Protein AF-A0A960SHA7-F1 (afdb_monomer)

pLDDT: mean 77.07, std 14.22, range [41.09, 97.5]

Mean predicted aligned error: 15.64 Å

Solvent-accessible surface area (backbone atoms only — not comparable to full-atom values): 8008 Å² total; per-residue (Å²): 139,84,83,79,79,79,78,81,78,72,84,49,75,66,57,55,52,49,50,51,53,52,50,52,53,51,53,52,50,50,51,53,49,52,52,53,50,47,51,53,58,64,71,70,50,67,64,62,56,53,54,50,48,53,49,51,53,50,50,49,51,54,53,50,64,73,51,28,43,66,76,43,97,88,62,76,44,36,64,44,77,39,64,67,94,83,58,96,57,89,79,57,79,67,22,48,29,35,35,28,69,54,39,57,83,90,54,66,48,96,88,40,60,41,71,65,36,55,37,34,38,42,81,41,86,101,78,42,82,43,80,47,111

Nearest PDB structures (foldseek):
  4n90-assembly3_A  TM=2.017E-01  e=3.819E+00  Homo sapiens
  8imz-assembly1_A  TM=2.492E-01  e=9.159E+00  Mus musculus

Sequence (133 aa):
MRTRENSRAGFTLIEVLLAILLASGIMTSVLLLTVGLGDIWNGTTPVRNLEVHSRQVVDFLKHSFRRAMPVETDGTAYVFLDHTSGEFNTTAPPLLTWEVQESDGMLPWQAAPLPFVIYQLQLVKDVGLVLYW

Foldseek 3Di:
DDDPDPPPDDDDPVNVVVVVVVVVVVVVVVVVVVVVVVCVVVVPDCPVVVVVVVVVVVVVVVVVLVQFDAPDPVDDPSWDWADPPPDPDPPDGTWTKTKHQWAPPVDDDPNGTDGIDIWTWDQDPPPGIDIDD

Structure (mmCIF, N/CA/C/O backbone):
data_AF-A0A960SHA7-F1
#
_entry.id   AF-A0A960SHA7-F1
#
loop_
_atom_site.group_PDB
_atom_site.id
_atom_site.type_symbol
_atom_site.label_atom_id
_atom_site.label_alt_id
_atom_site.label_comp_id
_atom_site.label_asym_id
_atom_site.label_entity_id
_atom_site.label_seq_id
_atom_site.pdbx_PDB_ins_code
_atom_site.Cartn_x
_atom_site.Cartn_y
_atom_site.Cartn_z
_atom_site.occupancy
_atom_site.B_iso_or_equiv
_atom_site.auth_seq_id
_atom_site.auth_comp_id
_atom_site.auth_asym_id
_atom_site.auth_atom_id
_atom_site.pdbx_PDB_model_num
ATOM 1 N N . MET A 1 1 ? 42.783 29.872 -64.840 1.00 41.09 1 MET A N 1
ATOM 2 C CA . MET A 1 1 ? 41.396 29.368 -64.745 1.00 41.09 1 MET A CA 1
ATOM 3 C C . MET A 1 1 ? 41.473 27.843 -64.702 1.00 41.09 1 MET A C 1
ATOM 5 O O . MET A 1 1 ? 41.757 27.240 -65.723 1.00 41.09 1 MET A O 1
ATOM 9 N N . ARG A 1 2 ? 41.414 27.227 -63.511 1.00 49.56 2 ARG A N 1
ATOM 10 C CA . ARG A 1 2 ? 41.554 25.768 -63.321 1.00 49.56 2 ARG A CA 1
ATOM 11 C C . ARG A 1 2 ? 40.159 25.209 -63.059 1.00 49.56 2 ARG A C 1
ATOM 13 O O . ARG A 1 2 ? 39.590 25.459 -62.001 1.00 49.56 2 ARG A O 1
ATOM 20 N N . THR A 1 3 ? 39.589 24.529 -64.041 1.00 59.53 3 THR A N 1
ATOM 21 C CA . THR A 1 3 ? 38.318 23.817 -63.907 1.00 59.53 3 THR A CA 1
ATOM 22 C C . THR A 1 3 ? 38.518 22.644 -62.951 1.00 59.53 3 THR A C 1
ATOM 24 O O . THR A 1 3 ? 39.315 21.751 -63.223 1.00 59.53 3 THR A O 1
ATOM 27 N N . ARG A 1 4 ? 37.839 22.675 -61.797 1.00 59.69 4 ARG A N 1
ATOM 28 C CA . ARG A 1 4 ? 37.719 21.515 -60.906 1.00 59.69 4 ARG A CA 1
ATOM 29 C C . ARG A 1 4 ? 36.943 20.436 -61.658 1.00 59.69 4 ARG A C 1
ATOM 31 O O . ARG A 1 4 ? 35.746 20.598 -61.882 1.00 59.69 4 ARG A O 1
ATOM 38 N N . GLU A 1 5 ? 37.619 19.362 -62.043 1.00 60.78 5 GLU A N 1
ATOM 39 C CA . GLU A 1 5 ? 36.947 18.138 -62.461 1.00 60.78 5 GLU A CA 1
ATOM 40 C C . GLU A 1 5 ? 36.186 17.578 -61.263 1.00 60.78 5 GLU A C 1
ATOM 42 O O . GLU A 1 5 ? 36.743 17.253 -60.214 1.00 60.78 5 GLU A O 1
ATOM 47 N N . ASN A 1 6 ? 34.868 17.559 -61.406 1.00 62.22 6 ASN A N 1
ATOM 48 C CA . ASN A 1 6 ? 33.951 17.029 -60.423 1.00 62.22 6 ASN A CA 1
ATOM 49 C C . ASN A 1 6 ? 33.967 15.501 -60.572 1.00 62.22 6 ASN A C 1
ATOM 51 O O . ASN A 1 6 ? 33.203 14.953 -61.368 1.00 62.22 6 ASN A O 1
ATOM 55 N N . SER A 1 7 ? 34.881 14.818 -59.876 1.00 59.66 7 SER A N 1
ATOM 56 C CA . SER A 1 7 ? 34.891 13.352 -59.822 1.00 59.66 7 SER A CA 1
ATOM 57 C C . SER A 1 7 ? 33.594 12.868 -59.184 1.00 59.66 7 SER A C 1
ATOM 59 O O . SER A 1 7 ? 33.443 12.854 -57.964 1.00 59.66 7 SER A O 1
ATOM 61 N N . ARG A 1 8 ? 32.638 12.468 -60.025 1.00 63.88 8 ARG A N 1
ATOM 62 C CA . ARG A 1 8 ? 31.465 11.693 -59.619 1.00 63.88 8 ARG A CA 1
ATOM 63 C C . ARG A 1 8 ? 31.936 10.287 -59.249 1.00 63.88 8 ARG A C 1
ATOM 65 O O . ARG A 1 8 ? 31.907 9.381 -60.075 1.00 63.88 8 ARG A O 1
ATOM 72 N N . ALA A 1 9 ? 32.415 10.125 -58.021 1.00 69.12 9 ALA A N 1
ATOM 73 C CA . ALA A 1 9 ? 32.666 8.816 -57.440 1.00 69.12 9 ALA A CA 1
ATOM 74 C C . ALA A 1 9 ? 31.310 8.152 -57.152 1.00 69.12 9 ALA A C 1
ATOM 76 O O . ALA A 1 9 ? 30.542 8.632 -56.321 1.00 69.12 9 ALA A O 1
ATOM 77 N N . GLY A 1 10 ? 30.976 7.107 -57.911 1.00 77.75 10 GLY A N 1
ATOM 78 C CA . GLY A 1 10 ? 29.832 6.247 -57.613 1.00 77.75 10 GLY A CA 1
ATOM 79 C C . GLY A 1 10 ? 30.140 5.331 -56.430 1.00 77.75 10 GLY A C 1
ATOM 80 O O . GLY A 1 10 ? 31.302 5.012 -56.186 1.00 77.75 10 GLY A O 1
ATOM 81 N N . PHE A 1 11 ? 29.103 4.900 -55.713 1.00 81.25 11 PHE A N 1
ATOM 82 C CA . PHE A 1 11 ? 29.259 3.917 -54.644 1.00 81.25 11 PHE A CA 1
ATOM 83 C C . PHE A 1 11 ? 29.656 2.560 -55.216 1.00 81.25 11 PHE A C 1
ATOM 85 O O . PHE A 1 11 ? 29.093 2.085 -56.207 1.00 81.25 11 PHE A O 1
ATOM 92 N N . THR A 1 12 ? 30.618 1.922 -54.570 1.00 92.25 12 THR A N 1
ATOM 93 C CA . THR A 1 12 ? 31.004 0.550 -54.883 1.00 92.25 12 THR A CA 1
ATOM 94 C C . THR A 1 12 ? 29.944 -0.429 -54.373 1.00 92.25 12 THR A C 1
ATOM 96 O O . THR A 1 12 ? 29.237 -0.167 -53.400 1.00 92.25 12 THR A O 1
ATOM 99 N N . LEU A 1 13 ? 29.844 -1.602 -55.006 1.00 90.62 13 LEU A N 1
ATOM 100 C CA . LEU A 1 13 ? 28.912 -2.656 -54.583 1.00 90.62 13 LEU A CA 1
ATOM 101 C C . LEU A 1 13 ? 29.112 -3.042 -53.106 1.00 90.62 13 LEU A C 1
ATOM 103 O O . LEU A 1 13 ? 28.143 -3.295 -52.392 1.00 90.62 13 LEU A O 1
ATOM 107 N N . ILE A 1 14 ? 30.366 -3.056 -52.644 1.00 93.31 14 ILE A N 1
ATOM 108 C CA . ILE A 1 14 ? 30.707 -3.412 -51.265 1.00 93.31 14 ILE A CA 1
ATOM 109 C C . ILE A 1 14 ? 30.243 -2.350 -50.261 1.00 93.31 14 ILE A C 1
ATOM 111 O O . ILE A 1 14 ? 29.743 -2.707 -49.198 1.00 93.31 14 ILE A O 1
ATOM 115 N N . GLU A 1 15 ? 30.324 -1.061 -50.603 1.00 92.81 15 GLU A N 1
ATOM 116 C CA . GLU A 1 15 ? 29.823 0.029 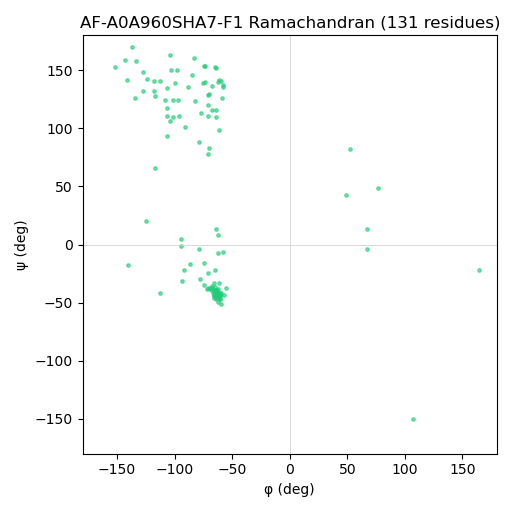-49.754 1.00 92.81 15 GLU A CA 1
ATOM 117 C C . GLU A 1 15 ? 28.301 -0.026 -49.611 1.00 92.81 15 GLU A C 1
ATOM 119 O O . GLU A 1 15 ? 27.779 0.153 -48.512 1.00 92.81 15 GLU A O 1
ATOM 124 N N . VAL A 1 16 ? 27.585 -0.336 -50.696 1.00 95.31 16 VAL A N 1
ATOM 125 C CA . VAL A 1 16 ? 26.123 -0.486 -50.662 1.00 95.31 16 VAL A CA 1
ATOM 126 C C . VAL A 1 16 ? 25.719 -1.689 -49.808 1.00 95.31 16 VAL A C 1
ATOM 128 O O . VAL A 1 16 ? 24.830 -1.573 -48.966 1.00 95.31 16 VAL A O 1
ATOM 131 N N . LEU A 1 17 ? 26.396 -2.830 -49.963 1.00 96.25 17 LEU A N 1
ATOM 132 C CA . LEU A 1 17 ? 26.143 -4.022 -49.146 1.00 96.25 17 LEU A CA 1
ATOM 133 C C . LEU A 1 17 ? 26.435 -3.775 -47.662 1.00 96.25 17 LEU A C 1
ATOM 135 O O . LEU A 1 17 ? 25.648 -4.183 -46.807 1.00 96.25 17 LEU A O 1
ATOM 139 N N . LEU A 1 18 ? 27.524 -3.068 -47.351 1.00 96.00 18 LEU A N 1
ATOM 140 C CA . LEU A 1 18 ? 27.873 -2.702 -45.981 1.00 96.00 18 LEU A CA 1
ATOM 141 C C . LEU A 1 18 ? 26.825 -1.766 -45.366 1.00 96.00 18 LEU A C 1
ATOM 143 O O . LEU A 1 18 ? 26.408 -1.978 -44.228 1.00 96.00 18 LEU A O 1
ATOM 147 N N . ALA A 1 19 ? 26.358 -0.768 -46.119 1.00 96.06 19 ALA A N 1
ATOM 148 C CA . ALA A 1 19 ? 25.318 0.150 -45.666 1.00 96.06 19 ALA A CA 1
ATOM 149 C C . ALA A 1 19 ? 23.999 -0.579 -45.364 1.00 96.06 19 ALA A C 1
ATOM 151 O O . ALA A 1 19 ? 23.377 -0.315 -44.336 1.00 96.06 19 ALA A O 1
ATOM 15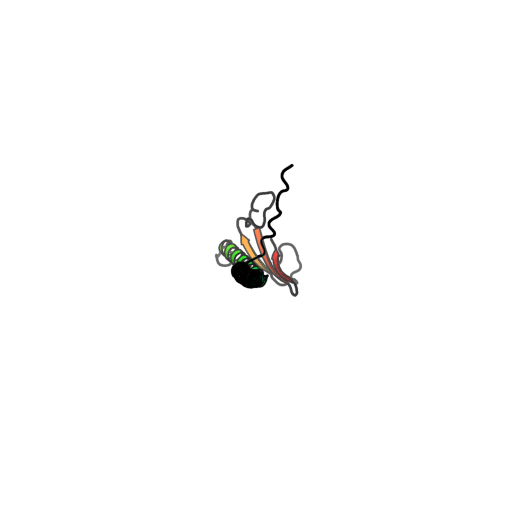2 N N . ILE A 1 20 ? 23.597 -1.534 -46.211 1.00 96.81 20 ILE A N 1
ATOM 153 C CA . ILE A 1 20 ? 22.392 -2.351 -45.996 1.00 96.81 20 ILE A CA 1
ATOM 154 C C . ILE A 1 20 ? 22.537 -3.215 -44.740 1.00 96.81 20 ILE A C 1
ATOM 156 O O . ILE A 1 20 ? 21.617 -3.275 -43.921 1.00 96.81 20 ILE A O 1
ATOM 160 N N . LEU A 1 21 ? 23.695 -3.852 -44.555 1.00 97.50 21 LEU A N 1
ATOM 161 C CA . LEU A 1 21 ? 23.961 -4.684 -43.384 1.00 97.50 21 LEU A CA 1
ATOM 162 C C . LEU A 1 21 ? 23.878 -3.859 -42.094 1.00 97.50 21 LEU A C 1
ATOM 164 O O . LEU A 1 21 ? 23.164 -4.240 -41.167 1.00 97.50 21 LEU A O 1
ATOM 168 N N . LEU A 1 22 ? 24.514 -2.687 -42.059 1.00 97.50 22 LEU A N 1
ATOM 169 C CA . LEU A 1 22 ? 24.445 -1.783 -40.909 1.00 97.50 22 LEU A CA 1
ATOM 170 C C . LEU A 1 22 ? 23.021 -1.277 -40.655 1.00 97.50 22 LEU A C 1
ATOM 172 O O . LEU A 1 22 ? 22.557 -1.313 -39.516 1.00 97.50 22 LEU A O 1
ATOM 176 N N . ALA A 1 23 ? 22.300 -0.870 -41.701 1.00 97.31 23 ALA A N 1
ATOM 177 C CA . ALA A 1 23 ? 20.921 -0.405 -41.579 1.00 97.31 23 ALA A CA 1
ATOM 178 C C . ALA A 1 23 ? 19.999 -1.493 -41.004 1.00 97.31 23 ALA A C 1
ATOM 180 O O . ALA A 1 23 ? 19.213 -1.216 -40.098 1.00 97.31 23 ALA A O 1
ATOM 181 N N . SER A 1 24 ? 20.133 -2.740 -41.467 1.00 96.75 24 SER A N 1
ATOM 182 C CA . SER A 1 24 ? 19.353 -3.870 -40.944 1.00 96.75 24 SER A CA 1
ATOM 183 C C . SER A 1 24 ? 19.661 -4.174 -39.474 1.00 96.75 24 SER A C 1
ATOM 185 O O . SER A 1 24 ? 18.738 -4.413 -38.692 1.00 96.75 24 SER A O 1
ATOM 187 N N . GLY A 1 25 ? 20.932 -4.101 -39.066 1.00 97.44 25 GLY A N 1
ATOM 188 C CA . GLY A 1 25 ? 21.342 -4.312 -37.677 1.00 97.44 25 GLY A CA 1
ATOM 189 C C . GLY A 1 25 ? 20.792 -3.236 -36.743 1.00 97.44 25 GLY A C 1
ATOM 190 O O . GLY A 1 25 ? 20.249 -3.549 -35.681 1.00 97.44 25 GLY A O 1
ATOM 191 N N . ILE A 1 26 ? 20.858 -1.971 -37.169 1.00 97.38 26 ILE A N 1
ATOM 192 C CA . ILE A 1 26 ? 20.290 -0.840 -36.428 1.00 97.38 26 ILE A CA 1
ATOM 193 C C . ILE A 1 26 ? 18.774 -1.006 -36.300 1.00 97.38 26 ILE A C 1
ATOM 195 O O . ILE A 1 26 ? 18.253 -0.942 -35.191 1.00 97.38 26 ILE A O 1
ATOM 199 N N . MET A 1 27 ? 18.072 -1.291 -37.400 1.00 97.31 27 MET A N 1
ATOM 200 C CA . MET A 1 27 ? 16.616 -1.464 -37.388 1.00 97.31 27 MET A CA 1
ATOM 201 C C . MET A 1 27 ? 16.181 -2.606 -36.460 1.00 97.31 27 MET A C 1
ATOM 203 O O . MET A 1 27 ? 15.237 -2.456 -35.689 1.00 97.31 27 MET A O 1
ATOM 207 N N . THR A 1 28 ? 16.904 -3.728 -36.486 1.00 96.88 28 THR A N 1
ATOM 208 C CA . THR A 1 28 ? 16.630 -4.883 -35.618 1.00 96.88 28 THR A CA 1
ATOM 209 C C . THR A 1 28 ? 16.861 -4.537 -34.148 1.00 96.88 28 THR A C 1
ATOM 211 O O . THR A 1 28 ? 16.045 -4.879 -33.296 1.00 96.88 28 THR A O 1
ATOM 214 N N . SER A 1 29 ? 17.937 -3.806 -33.847 1.00 95.38 29 SER A N 1
ATOM 215 C CA . SER A 1 29 ? 18.252 -3.366 -32.484 1.00 95.38 29 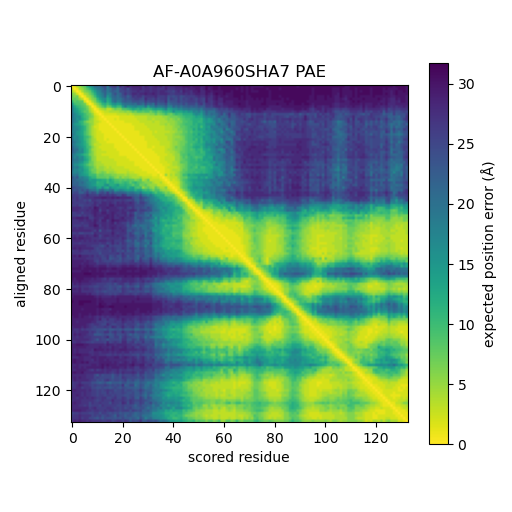SER A CA 1
ATOM 216 C C . SER A 1 29 ? 17.192 -2.407 -31.944 1.00 95.38 29 SER A C 1
ATOM 218 O O . SER A 1 29 ? 16.767 -2.543 -30.801 1.00 95.38 29 SER A O 1
ATOM 220 N N . VAL A 1 30 ? 16.719 -1.474 -32.778 1.00 95.56 30 VAL A N 1
ATOM 221 C CA . VAL A 1 30 ? 15.627 -0.555 -32.431 1.00 95.56 30 VAL A CA 1
ATOM 222 C C . VAL A 1 30 ? 14.335 -1.325 -32.181 1.00 95.56 30 VAL A C 1
ATOM 224 O O . VAL A 1 30 ? 13.689 -1.084 -31.170 1.00 95.56 30 VAL A O 1
ATOM 227 N N . LEU A 1 31 ? 13.984 -2.290 -33.036 1.00 92.94 31 LEU A N 1
ATOM 228 C CA . LEU A 1 31 ? 12.778 -3.099 -32.855 1.00 92.94 31 LEU A CA 1
ATOM 229 C C . LEU A 1 31 ? 12.815 -3.886 -31.536 1.00 92.94 31 LEU A C 1
ATOM 231 O O . LEU A 1 31 ? 11.852 -3.847 -30.774 1.00 92.94 31 LEU A O 1
ATOM 235 N N . LEU A 1 32 ? 13.934 -4.552 -31.240 1.00 89.75 32 LEU A N 1
ATOM 236 C CA . LEU A 1 32 ? 14.122 -5.294 -29.989 1.00 89.75 32 LEU A CA 1
ATOM 237 C C . LEU A 1 32 ? 14.088 -4.374 -28.766 1.00 89.75 32 LEU A C 1
ATOM 239 O O . LEU A 1 32 ? 13.494 -4.725 -27.750 1.00 89.75 32 LEU A O 1
ATOM 243 N N . LEU A 1 33 ? 14.675 -3.181 -28.871 1.00 88.44 33 LEU A N 1
ATOM 244 C CA . LEU A 1 33 ? 14.625 -2.170 -27.820 1.00 88.44 33 LEU A CA 1
ATOM 245 C C . LEU A 1 33 ? 13.193 -1.672 -27.587 1.00 88.44 33 LEU A C 1
ATOM 247 O O . LEU A 1 33 ? 12.781 -1.543 -26.440 1.00 88.44 33 LEU A O 1
ATOM 251 N N . THR A 1 34 ? 12.424 -1.414 -28.647 1.00 86.00 34 THR A N 1
ATOM 252 C CA . THR A 1 34 ? 11.022 -0.989 -28.546 1.00 86.00 34 THR A CA 1
ATOM 253 C C . THR A 1 34 ? 10.150 -2.075 -27.924 1.00 86.00 34 THR A C 1
ATOM 255 O O . THR A 1 34 ? 9.330 -1.759 -27.067 1.00 86.00 34 THR A O 1
ATOM 258 N N . VAL A 1 35 ? 10.352 -3.344 -28.292 1.00 81.81 35 VAL A N 1
ATOM 259 C CA . VAL A 1 35 ? 9.656 -4.480 -27.666 1.00 81.81 35 VAL A CA 1
ATOM 260 C C . VAL A 1 35 ? 10.043 -4.606 -26.190 1.00 81.81 35 VAL A C 1
ATOM 262 O O . VAL A 1 35 ? 9.165 -4.672 -25.337 1.00 81.81 35 VAL A O 1
ATOM 265 N N . GLY A 1 36 ? 11.337 -4.533 -25.864 1.00 76.50 36 GLY A N 1
ATOM 266 C CA . GLY A 1 36 ? 11.814 -4.605 -24.480 1.00 76.50 36 GLY A CA 1
ATOM 267 C C . GLY A 1 36 ? 11.333 -3.441 -23.607 1.00 76.50 36 GLY A C 1
ATOM 268 O O . GLY A 1 36 ? 10.948 -3.644 -22.458 1.00 76.50 36 GLY A O 1
ATOM 269 N N . LEU A 1 37 ? 11.291 -2.219 -24.144 1.00 76.88 37 LEU A N 1
ATOM 270 C CA . LEU A 1 37 ? 10.679 -1.071 -23.469 1.00 76.88 37 LEU A CA 1
ATOM 271 C C . LEU A 1 37 ? 9.168 -1.257 -23.320 1.00 76.88 37 LEU A C 1
ATOM 273 O O . LEU A 1 37 ? 8.636 -0.938 -22.263 1.00 76.88 37 LEU A O 1
ATOM 277 N N . GLY A 1 38 ? 8.487 -1.815 -24.322 1.00 70.19 38 GLY A N 1
ATOM 278 C CA . GLY A 1 38 ? 7.071 -2.170 -24.241 1.00 70.19 38 GLY A CA 1
ATOM 279 C C . GLY A 1 38 ? 6.770 -3.123 -23.083 1.00 70.19 38 GLY A C 1
ATOM 280 O O . GLY A 1 38 ? 5.839 -2.873 -22.322 1.00 70.19 38 GLY A O 1
ATOM 281 N N . ASP A 1 39 ? 7.601 -4.144 -22.878 1.00 62.97 39 ASP A N 1
ATOM 282 C CA . ASP A 1 39 ? 7.474 -5.077 -21.751 1.00 62.97 39 ASP A CA 1
ATOM 283 C C . ASP A 1 39 ? 7.752 -4.407 -20.399 1.00 62.97 39 ASP A C 1
ATOM 285 O O . ASP A 1 39 ? 7.073 -4.694 -19.414 1.00 62.97 39 ASP A O 1
ATOM 289 N N . ILE A 1 40 ? 8.692 -3.458 -20.334 1.00 61.72 40 ILE A N 1
ATOM 290 C CA . ILE A 1 40 ? 8.930 -2.657 -19.121 1.00 61.72 40 ILE A CA 1
ATOM 291 C C . ILE A 1 40 ? 7.724 -1.758 -18.823 1.00 61.72 40 ILE A C 1
ATOM 293 O O . ILE A 1 40 ? 7.319 -1.640 -17.666 1.00 61.72 40 ILE A O 1
ATOM 297 N N . TRP A 1 41 ? 7.130 -1.141 -19.845 1.00 60.69 41 TRP A N 1
ATOM 298 C CA . TRP A 1 41 ? 6.008 -0.208 -19.709 1.00 60.69 41 TRP A CA 1
ATOM 299 C C . TRP A 1 41 ? 4.689 -0.938 -19.399 1.00 60.69 41 TRP A C 1
ATOM 301 O O . TRP A 1 41 ? 3.893 -0.446 -18.597 1.00 60.69 41 TRP A O 1
ATOM 311 N N . ASN A 1 42 ? 4.490 -2.145 -19.943 1.00 58.38 42 ASN A N 1
ATOM 312 C CA . ASN A 1 42 ? 3.367 -3.031 -19.610 1.00 58.38 42 ASN A CA 1
ATOM 313 C C . ASN A 1 42 ? 3.563 -3.780 -18.279 1.00 58.38 42 ASN A C 1
ATOM 315 O O . ASN A 1 42 ? 2.592 -4.080 -17.591 1.00 58.38 42 ASN A O 1
ATOM 319 N N . GLY A 1 43 ? 4.804 -4.068 -17.879 1.00 52.09 43 GLY A N 1
ATOM 320 C CA . GLY A 1 43 ? 5.139 -4.726 -16.610 1.00 52.09 43 GLY A CA 1
ATOM 321 C C . GLY A 1 43 ? 5.113 -3.803 -15.383 1.00 52.09 43 GLY A C 1
ATOM 322 O O . GLY A 1 43 ? 5.320 -4.264 -14.259 1.00 52.09 43 GLY A O 1
ATOM 323 N N . THR A 1 44 ? 4.870 -2.501 -15.570 1.00 51.97 44 THR A N 1
ATOM 324 C CA . THR A 1 44 ? 4.862 -1.481 -14.501 1.00 51.97 44 THR A CA 1
ATOM 325 C C . THR A 1 44 ? 3.562 -0.672 -14.419 1.00 51.97 44 THR A C 1
ATOM 327 O O . THR A 1 44 ? 3.526 0.399 -13.818 1.00 51.97 44 THR A O 1
ATOM 330 N N . THR A 1 45 ? 2.463 -1.189 -14.968 1.00 48.62 45 THR A N 1
ATOM 331 C CA . THR A 1 45 ? 1.136 -0.552 -14.935 1.00 48.62 45 THR A CA 1
ATOM 332 C C . THR A 1 45 ? 0.200 -1.246 -13.903 1.00 48.62 45 THR A C 1
ATOM 334 O O . THR A 1 45 ? 0.486 -2.335 -13.411 1.00 48.62 45 THR A O 1
ATOM 337 N N . PRO A 1 46 ? -0.908 -0.609 -13.487 1.00 53.16 46 PRO A N 1
ATOM 338 C CA . PRO A 1 46 ? -1.376 -0.278 -12.119 1.00 53.16 46 PRO A CA 1
ATOM 339 C C . PRO A 1 46 ? -1.602 -1.393 -11.079 1.00 53.16 46 PRO A C 1
ATOM 341 O O . PRO A 1 46 ? -1.854 -1.080 -9.914 1.00 53.16 46 PRO A O 1
ATOM 344 N N . VAL A 1 47 ? -1.497 -2.673 -11.432 1.00 52.62 47 VAL A N 1
ATOM 345 C CA . VAL A 1 47 ? -1.772 -3.789 -10.505 1.00 52.62 47 VAL A CA 1
ATOM 346 C C . VAL A 1 47 ? -0.758 -3.809 -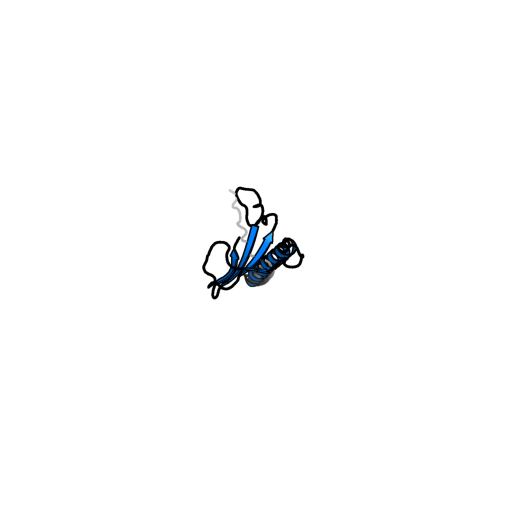9.358 1.00 52.62 47 VAL A C 1
ATOM 348 O O . VAL A 1 47 ? -1.126 -3.937 -8.193 1.00 52.62 47 VAL A O 1
ATOM 351 N N . ARG A 1 48 ? 0.517 -3.545 -9.676 1.00 55.56 48 ARG A N 1
ATOM 352 C CA . ARG A 1 48 ? 1.579 -3.391 -8.675 1.00 55.56 48 ARG A CA 1
ATOM 353 C C . ARG A 1 48 ? 1.362 -2.168 -7.786 1.00 55.56 48 ARG A C 1
ATOM 355 O O . ARG A 1 48 ? 1.694 -2.226 -6.612 1.00 55.56 48 ARG A O 1
ATOM 362 N N . ASN A 1 49 ? 0.779 -1.087 -8.304 1.00 57.03 49 ASN A N 1
ATOM 363 C CA . ASN A 1 49 ? 0.490 0.101 -7.498 1.00 57.03 49 ASN A CA 1
ATOM 364 C C . ASN A 1 49 ? -0.665 -0.150 -6.524 1.00 57.03 49 ASN A C 1
ATOM 366 O O . ASN A 1 49 ? -0.584 0.286 -5.380 1.00 57.03 49 ASN A O 1
ATOM 370 N N . LEU A 1 50 ? -1.696 -0.894 -6.937 1.00 61.38 50 LEU A N 1
ATOM 371 C CA . LEU A 1 50 ? -2.796 -1.275 -6.049 1.00 61.38 50 LEU A CA 1
ATOM 372 C C . LEU A 1 50 ? -2.331 -2.257 -4.965 1.00 61.38 50 LEU A C 1
ATOM 374 O O . LEU A 1 50 ? -2.721 -2.125 -3.810 1.00 61.38 50 LEU A O 1
ATOM 378 N N . GLU A 1 51 ? -1.460 -3.204 -5.318 1.00 70.06 51 GLU A N 1
ATOM 379 C CA . GLU A 1 51 ? -0.881 -4.157 -4.367 1.00 70.06 51 GLU A CA 1
ATOM 380 C C . GLU A 1 51 ? 0.127 -3.504 -3.409 1.00 70.06 51 GLU A C 1
ATOM 382 O O . GLU A 1 51 ? 0.156 -3.814 -2.218 1.00 70.06 51 GLU A O 1
ATOM 387 N N . VAL A 1 52 ? 0.927 -2.552 -3.893 1.00 74.12 52 VAL A N 1
ATOM 388 C CA . VAL A 1 52 ? 1.801 -1.741 -3.036 1.00 74.12 52 VAL A CA 1
ATOM 389 C C . VAL A 1 52 ? 0.964 -0.868 -2.104 1.00 74.12 52 VAL A C 1
ATOM 391 O O . VAL A 1 52 ? 1.264 -0.809 -0.915 1.00 74.12 52 VAL A O 1
ATOM 394 N N . HIS A 1 53 ? -0.105 -0.242 -2.601 1.00 77.50 53 HIS A N 1
ATOM 395 C CA . HIS A 1 53 ? -0.979 0.592 -1.782 1.00 77.50 53 HIS A CA 1
ATOM 396 C C . HIS A 1 53 ? -1.731 -0.225 -0.726 1.00 77.50 53 HIS A C 1
ATOM 398 O O . HIS A 1 53 ? -1.729 0.145 0.445 1.00 77.50 53 HIS A O 1
ATOM 404 N N . SER A 1 54 ? -2.310 -1.372 -1.093 1.00 80.00 54 SER A N 1
ATOM 405 C CA . SER A 1 54 ? -2.994 -2.243 -0.132 1.00 80.00 54 SER A CA 1
ATOM 406 C C . SER A 1 54 ? -2.031 -2.763 0.935 1.00 80.00 54 SER A C 1
ATOM 408 O O . SER A 1 54 ? -2.379 -2.783 2.115 1.00 80.00 54 SER A O 1
ATOM 410 N N . ARG A 1 55 ? -0.788 -3.092 0.558 1.00 84.56 55 ARG A N 1
ATOM 411 C CA . ARG A 1 55 ? 0.263 -3.452 1.514 1.00 84.56 55 ARG A CA 1
ATOM 412 C C . ARG A 1 55 ? 0.600 -2.298 2.455 1.00 84.56 55 ARG A C 1
ATOM 414 O O . ARG A 1 55 ? 0.651 -2.520 3.657 1.00 84.56 55 ARG A O 1
ATOM 421 N N . GLN A 1 56 ? 0.761 -1.080 1.941 1.00 84.44 56 GLN A N 1
ATOM 422 C CA . GLN A 1 56 ? 1.014 0.108 2.763 1.00 84.44 56 GLN A CA 1
ATOM 423 C C . GLN A 1 56 ? -0.131 0.394 3.743 1.00 84.44 56 GLN A C 1
ATOM 425 O O . GLN A 1 56 ? 0.135 0.671 4.909 1.00 84.44 56 GLN A O 1
ATOM 430 N N . VAL A 1 57 ? -1.391 0.271 3.311 1.00 84.06 57 VAL A N 1
ATOM 431 C CA . VAL A 1 57 ? -2.568 0.429 4.184 1.00 84.06 57 VAL A CA 1
ATOM 432 C C . VAL A 1 57 ? -2.583 -0.639 5.280 1.00 84.06 57 VAL A C 1
ATOM 434 O O . VAL A 1 57 ? -2.796 -0.326 6.449 1.00 84.06 57 VAL A O 1
ATOM 437 N N . VAL A 1 58 ? -2.305 -1.899 4.937 1.00 87.31 58 VAL A N 1
ATOM 438 C CA . VAL A 1 58 ? -2.223 -2.992 5.917 1.00 87.31 58 VAL A CA 1
ATOM 439 C C . VAL A 1 58 ? -1.073 -2.777 6.902 1.00 87.31 58 VAL A C 1
ATOM 441 O O . VAL A 1 58 ? -1.240 -3.022 8.096 1.00 87.31 58 VAL A O 1
ATOM 444 N N . ASP A 1 59 ? 0.086 -2.326 6.430 1.00 88.12 59 ASP A N 1
ATOM 445 C CA . ASP A 1 59 ? 1.247 -2.065 7.280 1.00 88.12 59 ASP A CA 1
ATOM 446 C C . ASP A 1 59 ? 1.002 -0.875 8.216 1.00 88.12 59 ASP A C 1
ATOM 448 O O . ASP A 1 59 ? 1.352 -0.955 9.394 1.00 88.12 59 ASP A O 1
ATOM 452 N N . PHE A 1 60 ? 0.314 0.168 7.741 1.00 86.12 60 PHE A N 1
ATOM 453 C CA . PHE A 1 60 ? -0.173 1.272 8.568 1.00 86.12 60 PHE A CA 1
ATOM 454 C C . PHE A 1 60 ? -1.130 0.780 9.663 1.00 86.12 60 PHE A C 1
ATOM 456 O O . PHE A 1 60 ? -0.896 1.051 10.839 1.00 86.12 60 PHE A O 1
ATOM 463 N N . LEU A 1 61 ? -2.156 -0.007 9.318 1.00 88.31 61 LEU A N 1
ATOM 464 C CA . LEU A 1 61 ? -3.105 -0.547 10.301 1.00 88.31 61 LEU A CA 1
ATOM 465 C C . LEU A 1 61 ? -2.404 -1.434 11.337 1.00 88.31 61 LEU A C 1
ATOM 467 O O . LEU A 1 61 ? -2.622 -1.281 12.535 1.00 88.31 61 LEU A O 1
ATOM 471 N N . LYS A 1 62 ? -1.498 -2.317 10.900 1.00 87.94 62 LYS A N 1
ATOM 472 C CA . LYS A 1 62 ? -0.686 -3.147 11.803 1.00 87.94 62 LYS A CA 1
ATOM 473 C C . LYS A 1 62 ? 0.180 -2.306 12.731 1.00 87.94 62 LYS A C 1
ATOM 475 O O . LYS A 1 62 ? 0.324 -2.660 13.898 1.00 87.94 62 LYS A O 1
ATOM 480 N N . HIS A 1 63 ? 0.801 -1.247 12.217 1.00 88.38 63 HIS A N 1
ATOM 481 C CA . HIS A 1 63 ? 1.606 -0.341 13.028 1.00 88.38 63 HIS A CA 1
ATOM 482 C C . HIS A 1 63 ? 0.737 0.376 14.065 1.00 88.38 63 HIS A C 1
ATOM 484 O O . HIS A 1 63 ? 1.088 0.386 15.243 1.00 88.38 63 HIS A O 1
ATOM 490 N N . SER A 1 64 ? -0.424 0.878 13.647 1.00 85.81 64 SER A N 1
ATOM 491 C CA . SER A 1 64 ? -1.373 1.580 14.509 1.00 85.81 64 SER A CA 1
ATOM 492 C C . SER A 1 64 ? -1.918 0.676 15.622 1.00 85.81 64 SER A C 1
ATOM 494 O O . SER A 1 64 ? -1.825 1.033 16.792 1.00 85.81 64 SER A O 1
ATOM 496 N N . PHE A 1 65 ? -2.331 -0.559 15.307 1.00 86.88 65 PHE A N 1
ATOM 497 C CA . PHE A 1 65 ? -2.783 -1.533 16.313 1.00 86.88 65 PHE A CA 1
ATOM 498 C C . PHE A 1 65 ? -1.706 -1.912 17.332 1.00 86.88 65 PHE A C 1
ATOM 500 O O . PHE A 1 65 ? -2.020 -2.164 18.489 1.00 86.88 65 PHE A O 1
ATOM 507 N N . ARG A 1 66 ? -0.424 -1.942 16.943 1.00 86.62 66 ARG A N 1
ATOM 508 C CA . ARG A 1 66 ? 0.673 -2.199 17.897 1.00 86.62 66 ARG A CA 1
ATOM 509 C C . ARG A 1 66 ? 0.914 -1.042 18.862 1.00 86.62 66 ARG A C 1
ATOM 511 O O . ARG A 1 66 ? 1.489 -1.268 19.920 1.00 86.62 66 ARG A O 1
ATOM 518 N N . ARG A 1 67 ? 0.543 0.179 18.476 1.00 86.88 67 ARG A N 1
ATOM 519 C CA . ARG A 1 67 ? 0.653 1.383 19.310 1.00 86.88 67 ARG A CA 1
ATOM 520 C C . ARG A 1 67 ? -0.629 1.688 20.075 1.00 86.88 67 ARG A C 1
ATOM 522 O O . ARG A 1 67 ? -0.656 2.673 20.808 1.00 86.88 67 ARG A O 1
ATOM 529 N N . ALA A 1 68 ? -1.667 0.875 19.883 1.00 86.25 68 ALA A N 1
ATOM 530 C CA . ALA A 1 68 ? -2.917 1.044 20.586 1.00 86.25 68 ALA A CA 1
ATOM 531 C C . ALA A 1 68 ? -2.680 0.993 22.100 1.00 86.25 68 ALA A C 1
ATOM 533 O O . ALA A 1 68 ? -1.922 0.158 22.603 1.00 86.25 68 ALA A O 1
ATOM 534 N N . MET A 1 69 ? -3.309 1.912 22.817 1.00 79.31 69 MET A N 1
ATOM 535 C CA . MET A 1 69 ? -3.290 1.976 24.266 1.00 79.31 69 MET A CA 1
ATOM 536 C C . MET A 1 69 ? -4.382 1.060 24.835 1.00 79.31 69 MET A C 1
ATOM 538 O O . MET A 1 69 ? -5.437 0.906 24.219 1.00 79.31 69 MET A O 1
ATOM 542 N N . PRO A 1 70 ? -4.148 0.425 25.993 1.00 77.94 70 PRO A N 1
ATOM 543 C CA . PRO A 1 70 ? -5.184 -0.349 26.662 1.00 77.94 70 PRO A CA 1
ATOM 544 C C . PRO A 1 70 ? -6.247 0.598 27.234 1.00 77.94 70 PRO A C 1
ATOM 546 O O . PRO A 1 70 ? -5.906 1.535 27.956 1.00 77.94 70 PRO A O 1
ATOM 549 N N . VAL A 1 71 ? -7.522 0.338 26.939 1.00 65.06 71 VAL A N 1
ATOM 550 C CA . VAL A 1 71 ? -8.646 1.181 27.396 1.00 65.06 71 VAL A CA 1
ATOM 551 C C . VAL A 1 71 ? -9.240 0.698 28.728 1.00 65.06 71 VAL A C 1
ATOM 553 O O . VAL A 1 71 ? -9.810 1.482 29.483 1.00 65.06 71 VAL A O 1
ATOM 556 N N . GLU A 1 72 ? -9.046 -0.574 29.090 1.00 66.31 72 GLU A N 1
ATOM 557 C CA . GLU A 1 72 ? -9.568 -1.144 30.339 1.00 66.31 72 GLU A CA 1
ATOM 558 C C . GLU A 1 72 ? -8.516 -1.215 31.455 1.00 66.31 72 GLU A C 1
ATOM 560 O O . GLU A 1 72 ? -7.375 -1.626 31.238 1.00 66.31 72 GLU A O 1
ATOM 565 N N . THR A 1 73 ? -8.929 -0.890 32.685 1.00 57.53 73 THR A N 1
ATOM 566 C CA . THR A 1 73 ? -8.086 -0.936 33.898 1.00 57.53 73 THR A CA 1
ATOM 567 C C . THR A 1 73 ? -7.633 -2.359 34.263 1.00 57.53 73 THR A C 1
ATOM 569 O O . THR A 1 73 ? -6.605 -2.511 34.915 1.00 57.53 73 THR A O 1
ATOM 572 N N . ASP A 1 74 ? -8.355 -3.386 33.794 1.00 61.41 74 ASP A N 1
ATOM 573 C CA . ASP A 1 74 ? -8.011 -4.815 33.932 1.00 61.41 74 ASP A CA 1
ATOM 574 C C . ASP A 1 74 ? -7.240 -5.373 32.710 1.00 61.41 74 ASP A C 1
ATOM 576 O O . ASP A 1 74 ? -6.899 -6.554 32.644 1.00 61.41 74 ASP A O 1
ATOM 580 N N . GLY A 1 75 ? -6.898 -4.500 31.753 1.00 56.53 75 GLY A N 1
ATOM 581 C CA . GLY A 1 75 ? -5.745 -4.673 30.875 1.00 56.53 75 GLY A CA 1
ATOM 582 C C . GLY A 1 75 ? -5.871 -5.678 29.732 1.00 56.53 75 GLY A C 1
ATOM 583 O O . GLY A 1 75 ? -4.949 -6.470 29.544 1.00 56.53 75 GLY A O 1
ATOM 584 N N . THR A 1 76 ? -6.934 -5.669 28.919 1.00 61.44 76 THR A N 1
ATOM 585 C CA . THR A 1 76 ? -6.918 -6.549 27.725 1.00 61.44 76 THR A CA 1
ATOM 586 C C . THR A 1 76 ? -7.501 -5.999 26.427 1.00 61.44 76 THR A C 1
ATOM 588 O O . THR A 1 76 ? -7.161 -6.520 25.362 1.00 61.44 76 THR A O 1
ATOM 591 N N . ALA A 1 77 ? -8.306 -4.936 26.456 1.00 63.31 77 ALA A N 1
ATOM 592 C CA . ALA A 1 77 ? -8.851 -4.352 25.233 1.00 63.31 77 ALA A CA 1
ATOM 593 C C . ALA A 1 77 ? -7.941 -3.240 24.679 1.00 63.31 77 ALA A C 1
ATOM 595 O O . ALA A 1 77 ? -7.939 -2.113 25.168 1.00 63.31 77 ALA A O 1
ATOM 596 N N . TYR A 1 78 ? -7.161 -3.580 23.650 1.00 78.38 78 TYR A N 1
ATOM 597 C CA . TYR A 1 78 ? -6.369 -2.626 22.853 1.00 78.38 78 TYR A CA 1
ATOM 598 C C . TYR A 1 78 ? -7.119 -2.156 21.601 1.00 78.38 78 TYR A C 1
ATOM 600 O O . TYR A 1 78 ? -6.937 -1.042 21.127 1.00 78.38 78 TYR A O 1
ATOM 608 N N . VAL A 1 79 ? -7.964 -3.029 21.054 1.00 82.12 79 VAL A N 1
ATOM 609 C CA . VAL A 1 79 ? -8.836 -2.753 19.914 1.00 82.12 79 VAL A CA 1
ATOM 610 C C . VAL A 1 79 ? -10.202 -3.318 20.275 1.00 82.12 79 VAL A C 1
ATOM 612 O O . VAL A 1 79 ? -10.304 -4.487 20.651 1.00 82.12 79 VAL A O 1
ATOM 615 N N . PHE A 1 80 ? -11.237 -2.496 20.198 1.00 84.88 80 PHE A N 1
ATOM 616 C CA . PHE A 1 80 ? -12.578 -2.821 20.675 1.00 84.88 80 PHE A CA 1
ATOM 617 C C . PHE A 1 80 ? -13.632 -2.354 19.675 1.00 84.88 80 PHE A C 1
ATOM 619 O O . PHE A 1 80 ? -13.327 -1.689 18.691 1.00 84.88 80 PHE A O 1
ATOM 626 N N . 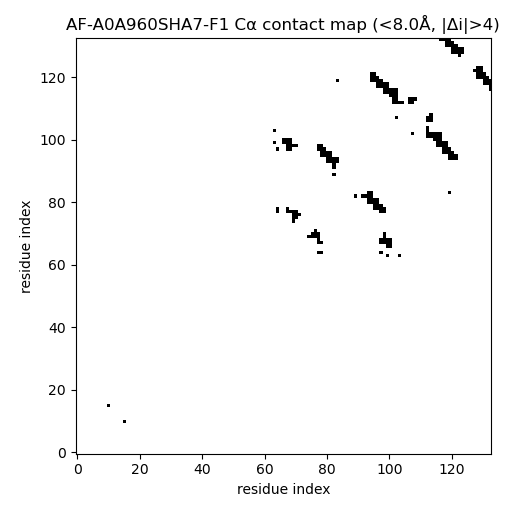LEU A 1 81 ? -14.876 -2.774 19.879 1.00 84.00 81 LEU A N 1
ATOM 627 C CA . LEU A 1 81 ? -16.004 -2.308 19.083 1.00 84.00 81 LEU A CA 1
ATOM 628 C C . LEU A 1 81 ? -16.702 -1.189 19.851 1.00 84.00 81 LEU A C 1
ATOM 630 O O . LEU A 1 81 ? -17.106 -1.411 20.990 1.00 84.00 81 LEU A O 1
ATOM 634 N N . ASP A 1 82 ? -16.848 -0.022 19.231 1.00 80.00 82 ASP A N 1
ATOM 635 C CA . ASP A 1 82 ? -17.522 1.129 19.836 1.00 80.00 82 ASP A CA 1
ATOM 636 C C . ASP A 1 82 ? -18.341 1.910 18.806 1.00 80.00 82 ASP A C 1
ATOM 638 O O . ASP A 1 82 ? -18.113 1.821 17.598 1.00 80.00 82 ASP A O 1
ATOM 642 N N . HIS A 1 83 ? -19.317 2.673 19.276 1.00 75.81 83 HIS A N 1
ATOM 643 C CA . HIS A 1 83 ? -20.057 3.610 18.445 1.00 75.81 83 HIS A CA 1
ATOM 644 C C . HIS A 1 83 ? -19.280 4.930 18.315 1.00 75.81 83 HIS A C 1
ATOM 646 O O . HIS A 1 83 ? -18.359 5.220 19.078 1.00 75.81 83 HIS A O 1
ATOM 652 N N . THR A 1 84 ? -19.601 5.735 17.304 1.00 65.31 84 THR A N 1
ATOM 653 C CA . THR A 1 84 ? -18.943 7.032 17.104 1.00 65.31 84 THR A CA 1
ATOM 654 C C . THR A 1 84 ? -19.143 7.911 18.339 1.00 65.31 84 THR A C 1
ATOM 656 O O . THR A 1 84 ? -20.270 8.137 18.790 1.00 65.31 84 THR A O 1
ATOM 659 N N . SER A 1 85 ? -18.046 8.419 18.903 1.00 57.97 85 SER A N 1
ATOM 660 C CA . SER A 1 85 ? -18.064 9.308 20.066 1.00 57.97 85 SER A CA 1
ATOM 661 C C . SER A 1 85 ? -18.609 10.680 19.652 1.00 57.97 85 SER A C 1
ATOM 663 O O . SER A 1 85 ? -17.861 11.616 19.382 1.00 57.97 85 SER A O 1
ATOM 665 N N . GLY A 1 86 ? -19.927 10.791 19.508 1.00 53.38 86 GLY A N 1
ATOM 666 C CA . GLY A 1 86 ? -20.586 12.026 19.082 1.00 53.38 86 GLY A CA 1
ATOM 667 C C . GLY A 1 86 ? -22.031 11.851 18.630 1.00 53.38 86 GLY A C 1
ATOM 668 O O . GLY A 1 86 ? -22.804 12.806 18.700 1.00 53.38 86 GLY A O 1
ATOM 669 N N . GLU A 1 87 ? -22.434 10.645 18.228 1.00 48.88 87 GLU A N 1
ATOM 670 C CA . GLU A 1 87 ? -23.803 10.378 17.798 1.00 48.88 87 GLU A CA 1
ATOM 671 C C . GLU A 1 87 ? -24.539 9.573 18.877 1.00 48.88 87 GLU A C 1
ATOM 673 O O . GLU A 1 87 ? -24.282 8.394 19.095 1.00 48.88 87 GLU A O 1
ATOM 678 N N . PHE A 1 88 ? -25.507 10.203 19.552 1.00 47.84 88 PHE A N 1
ATOM 679 C CA . PHE A 1 88 ? -26.413 9.571 20.532 1.00 47.84 88 PHE A CA 1
ATOM 680 C C . PHE A 1 88 ? -27.344 8.502 19.917 1.00 47.84 88 PHE A C 1
ATOM 682 O O . PHE A 1 88 ? -28.332 8.096 20.528 1.00 47.84 88 PHE A O 1
ATOM 689 N N . ASN A 1 89 ? -27.068 8.062 18.690 1.00 47.16 89 ASN A N 1
ATOM 690 C CA . ASN A 1 89 ? -27.891 7.134 17.947 1.00 47.16 89 ASN A CA 1
ATOM 691 C C . ASN A 1 89 ? -27.206 5.764 17.912 1.00 47.16 89 ASN A C 1
ATOM 693 O O . ASN A 1 89 ? -26.426 5.456 17.015 1.00 47.16 89 ASN A O 1
ATOM 697 N N . THR A 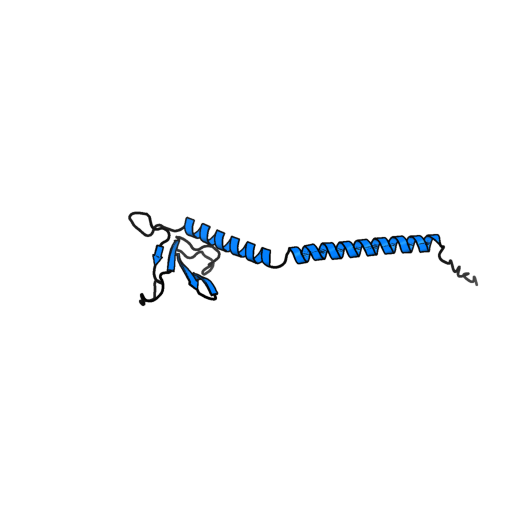1 90 ? -27.560 4.909 18.870 1.00 55.78 90 THR A N 1
ATOM 698 C CA . THR A 1 90 ? -27.130 3.500 18.995 1.00 55.78 90 THR A CA 1
ATOM 699 C C . THR A 1 90 ? -27.558 2.601 17.821 1.00 55.78 90 THR A C 1
ATOM 701 O O . THR A 1 90 ? -27.408 1.383 17.871 1.00 55.78 90 THR A O 1
ATOM 704 N N . THR A 1 91 ? -28.108 3.188 16.756 1.00 60.34 91 THR A N 1
ATOM 705 C CA . THR A 1 91 ? -28.584 2.496 15.554 1.00 60.34 91 THR A CA 1
ATOM 706 C C . THR A 1 91 ? -27.470 2.291 14.518 1.00 60.34 91 THR A C 1
ATOM 708 O O . THR A 1 91 ? -27.623 1.475 13.609 1.00 60.34 91 THR A O 1
ATOM 711 N N . ALA A 1 92 ? -26.343 3.007 14.625 1.00 67.88 92 ALA A N 1
ATOM 712 C CA . ALA A 1 92 ? -25.197 2.796 13.743 1.00 67.88 92 ALA A CA 1
ATOM 713 C C . ALA A 1 92 ? -2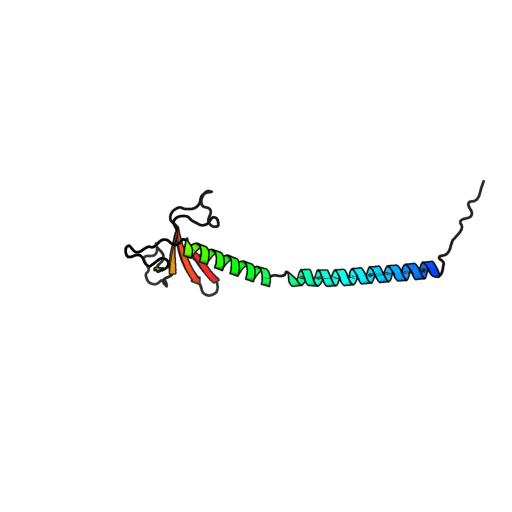4.460 1.489 14.101 1.00 67.88 92 ALA A C 1
ATOM 715 O O . ALA A 1 92 ? -24.296 1.191 15.287 1.00 67.88 92 ALA A O 1
ATOM 716 N N . PRO A 1 93 ? -23.995 0.700 13.112 1.00 72.88 93 PRO A N 1
ATOM 717 C CA . PRO A 1 93 ? -23.203 -0.491 13.392 1.00 72.88 93 PRO A CA 1
ATOM 718 C C . PRO A 1 93 ? -21.930 -0.106 14.160 1.00 72.88 93 PRO A C 1
ATOM 720 O O . PRO A 1 93 ? -21.331 0.927 13.847 1.00 72.88 93 PRO A O 1
ATOM 723 N N . PRO A 1 94 ? -21.511 -0.914 15.150 1.00 79.50 94 PRO A N 1
ATOM 724 C CA . PRO A 1 94 ? -20.311 -0.624 15.918 1.00 79.50 94 PRO A CA 1
ATOM 725 C C . PRO A 1 94 ? -19.081 -0.618 15.003 1.00 79.50 94 PRO A C 1
ATOM 727 O O . PRO A 1 94 ? -18.958 -1.442 14.090 1.00 79.50 94 PRO A O 1
ATOM 730 N N . LEU A 1 95 ? -18.183 0.327 15.252 1.00 86.12 95 LEU A N 1
ATOM 731 C CA . LEU A 1 95 ? -16.937 0.531 14.529 1.00 86.12 95 LEU A CA 1
ATOM 732 C C . LEU A 1 95 ? -15.782 -0.117 15.284 1.00 86.12 95 LEU A C 1
ATOM 734 O O . LEU A 1 95 ? -15.805 -0.215 16.509 1.00 86.12 95 LEU A O 1
ATOM 738 N N . LEU A 1 96 ? -14.761 -0.558 14.552 1.00 88.38 96 LEU A N 1
ATOM 739 C CA . LEU A 1 96 ? -13.539 -1.058 15.172 1.00 88.38 96 LEU A CA 1
ATOM 740 C C . LEU A 1 96 ? -12.704 0.136 15.639 1.00 88.38 96 LEU A C 1
ATOM 742 O O . LEU A 1 96 ? -12.210 0.890 14.806 1.00 88.38 96 LEU A O 1
ATOM 746 N N . THR A 1 97 ? -12.549 0.286 16.947 1.00 87.88 97 THR A N 1
ATOM 747 C CA . THR A 1 97 ? -11.988 1.468 17.601 1.00 87.88 97 THR A CA 1
ATOM 748 C C . THR A 1 97 ? -10.713 1.123 18.367 1.00 87.88 97 THR A C 1
ATOM 750 O O . THR A 1 97 ? -10.604 0.053 18.972 1.00 87.88 97 THR A O 1
ATOM 753 N N . TRP A 1 98 ? -9.723 2.012 18.319 1.00 90.06 98 TRP A N 1
ATOM 754 C CA . TRP A 1 98 ? -8.510 1.939 19.133 1.00 90.06 98 TRP A CA 1
ATOM 755 C C . TRP A 1 98 ? -7.937 3.332 19.376 1.00 90.06 98 TRP A C 1
ATOM 757 O O . TRP A 1 98 ? -8.102 4.241 18.564 1.00 90.06 98 TRP A O 1
ATOM 767 N N . GLU A 1 99 ? -7.230 3.488 20.487 1.00 88.19 99 GLU A N 1
ATOM 768 C CA . GLU A 1 99 ? -6.702 4.781 20.920 1.00 88.19 99 GLU A CA 1
ATOM 769 C C . GLU A 1 99 ? -5.179 4.785 20.847 1.00 88.19 99 GLU A C 1
ATOM 771 O O . GLU A 1 99 ? -4.538 3.792 21.188 1.00 88.19 99 GLU A O 1
ATOM 776 N N . VAL A 1 100 ? -4.577 5.890 20.416 1.00 87.12 100 VAL A N 1
ATOM 777 C CA . VAL A 1 100 ? -3.119 6.061 20.379 1.00 87.12 100 VAL A CA 1
ATOM 778 C C . VAL A 1 100 ? -2.701 7.345 21.084 1.00 87.12 100 VAL A C 1
ATOM 780 O O . VAL A 1 100 ? -3.407 8.351 21.048 1.00 87.12 100 VAL A O 1
ATOM 783 N N . GLN A 1 101 ? -1.513 7.330 21.689 1.00 85.56 101 GLN A N 1
ATOM 784 C CA . GLN A 1 101 ? -0.979 8.491 22.405 1.00 85.56 101 GLN A CA 1
ATOM 785 C C . GLN A 1 101 ? -0.693 9.682 21.480 1.00 85.56 101 GLN A C 1
ATOM 787 O O . GLN A 1 101 ? -0.899 10.827 21.872 1.00 85.56 101 GLN A O 1
ATOM 792 N N . GLU A 1 102 ? -0.218 9.416 20.265 1.00 84.00 102 GLU A N 1
ATOM 793 C CA . GLU A 1 102 ? 0.093 10.428 19.258 1.00 84.00 102 GLU A CA 1
ATOM 794 C C . GLU A 1 102 ? -0.318 9.919 17.873 1.00 84.00 102 GLU A C 1
ATOM 796 O O . GLU A 1 102 ? -0.155 8.733 17.560 1.00 84.00 102 GLU A O 1
ATOM 801 N N . SER A 1 103 ? -0.847 10.810 17.032 1.00 80.06 103 SER A N 1
ATOM 802 C CA . SER A 1 103 ? -1.224 10.466 15.662 1.00 80.06 103 SER A CA 1
ATOM 803 C C . SER A 1 103 ? -0.015 10.064 14.826 1.00 80.06 103 SER A C 1
ATOM 805 O O . SER A 1 103 ? 1.099 10.554 15.008 1.00 80.06 103 SER A O 1
ATOM 807 N N . ASP A 1 104 ? -0.236 9.215 13.825 1.00 79.38 104 ASP A N 1
ATOM 808 C CA . ASP A 1 104 ? 0.784 9.031 12.796 1.00 79.38 104 ASP A CA 1
ATOM 809 C C . ASP A 1 104 ? 1.009 10.307 11.977 1.00 79.38 104 ASP A C 1
ATOM 811 O O . ASP A 1 104 ? 0.097 11.108 11.766 1.00 79.38 104 ASP A O 1
ATOM 815 N N . GLY A 1 105 ? 2.220 10.451 11.430 1.00 69.00 105 GLY A N 1
ATOM 816 C CA . GLY A 1 105 ? 2.606 11.594 10.588 1.00 69.00 105 GLY A CA 1
ATOM 817 C C . GLY A 1 105 ? 1.808 11.730 9.284 1.00 69.00 105 GLY A C 1
ATOM 818 O O . GLY A 1 105 ? 1.949 12.726 8.580 1.00 69.00 105 GLY A O 1
ATOM 819 N N . MET A 1 106 ? 0.958 10.749 8.965 1.00 69.00 106 MET A N 1
ATOM 820 C CA . MET A 1 106 ? 0.001 10.823 7.858 1.00 69.00 106 MET A CA 1
ATOM 821 C C . MET A 1 106 ? -1.197 11.736 8.171 1.00 69.00 106 MET A C 1
ATOM 823 O O . MET A 1 106 ? -1.891 12.160 7.251 1.00 69.00 106 MET A O 1
ATOM 827 N N . LEU A 1 107 ? -1.415 12.076 9.446 1.00 68.62 107 LEU A N 1
ATOM 828 C CA . LEU A 1 107 ? -2.466 12.979 9.920 1.00 68.62 107 LEU A CA 1
ATOM 829 C C . LEU A 1 107 ? -1.846 14.220 10.585 1.00 68.62 107 LEU A C 1
ATOM 831 O O . LEU A 1 107 ? -1.948 14.390 11.800 1.00 68.62 107 LEU A O 1
ATOM 835 N N . PRO A 1 108 ? -1.141 15.077 9.825 1.00 63.47 108 PRO A N 1
ATOM 836 C CA . PRO A 1 108 ? -0.533 16.271 10.388 1.00 63.47 108 PRO A CA 1
ATOM 837 C C . PRO A 1 108 ? -1.617 17.289 10.761 1.00 63.47 108 PRO A C 1
ATOM 839 O O . PRO A 1 108 ? -2.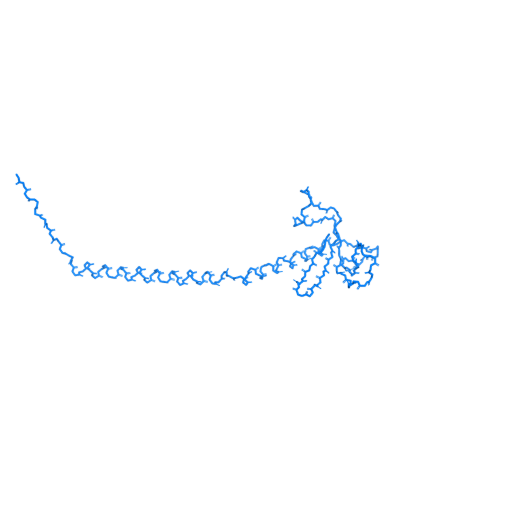335 17.794 9.897 1.00 63.47 108 PRO A O 1
ATOM 842 N N . TRP A 1 109 ? -1.693 17.655 12.039 1.00 65.44 109 TRP A N 1
ATOM 843 C CA . TRP A 1 109 ? -2.500 18.778 12.507 1.00 65.44 109 TRP A CA 1
ATOM 844 C C . TRP A 1 109 ? -1.584 19.933 12.877 1.00 65.44 109 TRP A C 1
ATOM 846 O O . TRP A 1 109 ? -0.756 19.820 13.774 1.00 65.44 109 TRP A O 1
ATOM 856 N N . GLN A 1 110 ? -1.711 21.060 12.177 1.00 68.38 110 GLN A N 1
ATOM 857 C CA . GLN A 1 110 ? -0.963 22.283 12.503 1.00 68.38 110 GLN A CA 1
ATOM 858 C C . GLN A 1 110 ? 0.553 22.053 12.711 1.00 68.38 110 GLN A C 1
ATOM 860 O O . GLN A 1 110 ? 1.162 22.615 13.616 1.00 68.38 110 GLN A O 1
ATOM 865 N N . ALA A 1 111 ? 1.160 21.230 11.847 1.00 70.00 111 ALA A N 1
ATOM 866 C CA . ALA A 1 111 ? 2.589 20.889 11.844 1.00 70.00 111 ALA A CA 1
ATOM 867 C C . ALA A 1 111 ? 3.112 20.064 13.045 1.00 70.00 111 ALA A C 1
ATOM 869 O O . ALA A 1 111 ? 4.327 19.904 13.169 1.00 70.00 111 ALA A O 1
ATOM 870 N N . ALA A 1 112 ? 2.234 19.482 13.870 1.00 72.62 112 ALA A N 1
ATOM 871 C CA . ALA A 1 112 ? 2.587 18.521 14.917 1.00 72.62 112 ALA A CA 1
ATOM 872 C C . ALA A 1 112 ? 1.652 17.288 14.899 1.00 72.62 112 ALA A C 1
ATOM 874 O O . ALA A 1 112 ? 0.541 17.363 14.366 1.00 72.62 112 ALA A O 1
ATOM 875 N N . PRO A 1 113 ? 2.079 16.136 15.447 1.00 74.44 113 PRO A N 1
ATOM 876 C CA . PRO A 1 113 ? 1.178 15.014 15.703 1.00 74.44 113 PRO A CA 1
ATOM 877 C C . PRO A 1 113 ? 0.080 15.414 16.695 1.00 74.44 113 PRO A C 1
ATOM 879 O O . PRO A 1 113 ? 0.344 16.138 17.658 1.00 74.44 113 PRO A O 1
ATOM 882 N N . LEU A 1 114 ? -1.146 14.941 16.479 1.00 80.88 114 LEU A N 1
ATOM 883 C CA . LEU A 1 114 ? -2.237 15.137 17.433 1.00 80.88 114 LEU A CA 1
ATOM 884 C C . LEU A 1 114 ? -1.995 14.282 18.676 1.00 80.88 114 LEU A C 1
ATOM 886 O O . LEU A 1 114 ? -1.782 13.076 18.528 1.00 80.88 114 LEU A O 1
ATOM 890 N N . PRO A 1 115 ? -2.057 14.862 19.883 1.00 80.38 115 PRO A N 1
ATOM 891 C CA . PRO A 1 115 ? -2.034 14.081 21.108 1.00 80.38 115 PRO A CA 1
ATOM 892 C C . PRO A 1 115 ? -3.393 13.398 21.319 1.00 80.38 115 PRO A C 1
ATOM 894 O O . PRO A 1 115 ? -4.428 14.028 21.123 1.00 80.38 115 PRO A O 1
ATOM 897 N N . PHE A 1 116 ? -3.370 12.143 21.768 1.00 81.88 116 PHE A N 1
ATOM 898 C CA . PHE A 1 116 ? -4.528 11.310 22.117 1.00 81.88 116 PHE A CA 1
ATOM 899 C C . PHE A 1 116 ? -5.586 11.218 21.010 1.00 81.88 116 PHE A C 1
ATOM 901 O O . PHE A 1 116 ? -6.598 11.917 21.032 1.00 81.88 116 PHE A O 1
ATOM 908 N N . VAL A 1 117 ? -5.355 10.328 20.042 1.00 84.62 117 VAL A N 1
ATOM 909 C CA . VAL A 1 117 ? -6.254 10.124 18.896 1.00 84.62 117 VAL A CA 1
ATOM 910 C C . VAL A 1 117 ? -7.027 8.823 19.031 1.00 84.62 117 VAL A C 1
ATOM 912 O O . VAL A 1 117 ? -6.448 7.777 19.324 1.00 84.62 117 VAL A O 1
ATOM 915 N N . ILE A 1 118 ? -8.329 8.898 18.760 1.00 86.62 118 ILE A N 1
ATOM 916 C CA . ILE A 1 118 ? -9.236 7.754 18.712 1.00 86.62 118 ILE A CA 1
ATOM 917 C C . ILE A 1 118 ? -9.466 7.416 17.243 1.00 86.62 118 ILE A C 1
ATOM 919 O O . ILE A 1 118 ? -10.126 8.154 16.520 1.00 86.62 118 ILE A O 1
ATOM 923 N N . TYR A 1 119 ? -8.924 6.293 16.790 1.00 87.75 119 TYR A N 1
ATOM 924 C CA . TYR A 1 119 ? -9.173 5.794 15.447 1.00 87.75 119 TYR A CA 1
ATOM 925 C C . TYR A 1 119 ? -10.408 4.907 15.428 1.00 87.75 119 TYR A C 1
ATOM 927 O O . TYR A 1 119 ? -10.537 4.024 16.272 1.00 87.75 119 TYR A O 1
ATOM 935 N N . GLN A 1 120 ? -11.273 5.090 14.430 1.00 88.38 120 GLN A N 1
ATOM 936 C CA . GLN A 1 120 ? -12.430 4.224 14.194 1.00 88.38 120 GLN A CA 1
ATOM 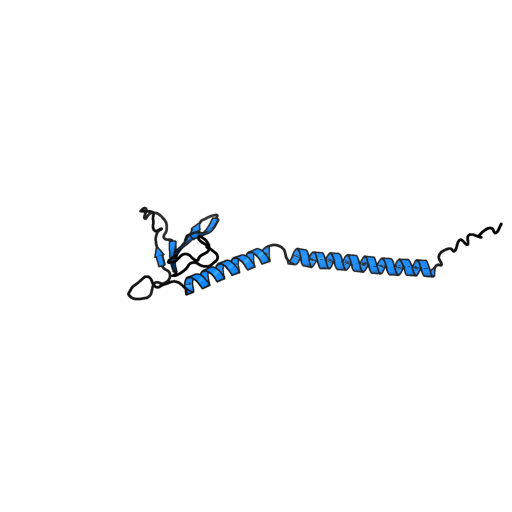937 C C . GLN A 1 120 ? -12.444 3.738 12.747 1.00 88.38 120 GLN A C 1
ATOM 939 O O . GLN A 1 120 ? -12.285 4.517 11.810 1.00 88.38 120 GLN A O 1
ATOM 944 N N . LEU A 1 121 ? -12.646 2.442 12.544 1.00 89.06 121 LEU A N 1
ATOM 945 C CA . LEU A 1 121 ? -12.607 1.812 11.232 1.00 89.06 121 LEU A CA 1
ATOM 946 C C . LEU A 1 121 ? -13.965 1.215 10.871 1.00 89.06 121 LEU A C 1
ATOM 948 O O . LEU A 1 121 ? -14.532 0.413 11.618 1.00 89.06 121 LEU A O 1
ATOM 952 N N . GLN A 1 122 ? -14.454 1.579 9.687 1.00 87.88 122 GLN A N 1
ATOM 953 C CA . GLN A 1 122 ? -15.728 1.132 9.139 1.00 87.88 122 GLN A CA 1
ATOM 954 C C . GLN A 1 122 ? -15.544 0.476 7.772 1.00 87.88 122 GLN A C 1
ATOM 956 O O . GLN A 1 122 ? -14.774 0.945 6.937 1.00 87.88 122 GLN A O 1
ATOM 961 N N . LEU A 1 123 ? -16.312 -0.581 7.509 1.00 85.00 123 LEU A N 1
ATOM 962 C CA . LEU A 1 123 ? -16.505 -1.096 6.158 1.00 85.00 123 LEU A CA 1
ATOM 963 C C . LEU A 1 123 ? -17.798 -0.514 5.581 1.00 85.00 123 LEU A C 1
ATOM 965 O O . LEU A 1 123 ? -18.893 -0.862 6.021 1.00 85.00 123 LEU A O 1
ATOM 969 N N . VAL A 1 124 ? -17.672 0.357 4.586 1.00 85.12 124 VAL A N 1
ATOM 970 C CA . VAL A 1 124 ? -18.801 0.990 3.902 1.00 85.12 124 VAL A CA 1
ATOM 971 C C . VAL A 1 124 ? -19.032 0.280 2.573 1.00 85.12 124 VAL A C 1
ATOM 973 O O . VAL A 1 124 ? -18.126 0.158 1.745 1.00 85.12 124 VAL A O 1
ATOM 976 N N . LYS A 1 125 ? -20.257 -0.205 2.356 1.00 80.44 125 LYS A N 1
ATOM 977 C CA . LYS A 1 125 ? -20.636 -0.860 1.099 1.00 80.44 125 LYS A CA 1
ATOM 978 C C . LYS A 1 125 ? -20.412 0.103 -0.075 1.00 80.44 125 LYS A C 1
ATOM 980 O O . LYS A 1 125 ? -20.713 1.284 0.039 1.00 80.44 125 LYS A O 1
ATOM 985 N N . ASP A 1 126 ? -19.856 -0.405 -1.172 1.00 82.62 126 ASP A N 1
ATOM 986 C CA . ASP A 1 126 ? -19.561 0.342 -2.408 1.00 82.62 126 ASP A CA 1
ATOM 987 C C . ASP A 1 126 ? -18.468 1.433 -2.293 1.00 82.62 126 ASP A C 1
ATOM 989 O O . ASP A 1 126 ? -18.065 1.998 -3.307 1.00 82.62 126 ASP A O 1
ATOM 993 N N . VAL A 1 127 ? -17.925 1.674 -1.092 1.00 82.81 127 VAL A N 1
ATOM 994 C CA . VAL A 1 127 ? -16.810 2.611 -0.843 1.00 82.81 127 VAL A CA 1
ATOM 995 C C . VAL A 1 127 ? -15.544 1.871 -0.403 1.00 82.81 127 VAL A C 1
ATOM 997 O O . VAL A 1 127 ? -14.453 2.171 -0.882 1.00 82.81 127 VAL A O 1
ATOM 1000 N N . GLY A 1 128 ? -15.677 0.871 0.470 1.00 82.62 128 GLY A N 1
ATOM 1001 C CA . GLY A 1 128 ? -14.563 0.106 1.025 1.00 82.62 128 GLY A CA 1
ATOM 1002 C C . GLY A 1 128 ? -14.272 0.449 2.485 1.00 82.62 128 GLY A C 1
ATOM 1003 O O . GLY A 1 128 ? -15.177 0.756 3.260 1.00 82.62 128 GLY A O 1
ATOM 1004 N N . LEU A 1 129 ? -13.007 0.315 2.879 1.00 85.19 129 LEU A N 1
ATOM 1005 C CA . LEU A 1 129 ? -12.552 0.529 4.250 1.00 85.19 129 LEU A CA 1
ATOM 1006 C C . LEU A 1 129 ? -12.330 2.028 4.502 1.00 85.19 129 LEU A C 1
ATOM 1008 O O . LEU A 1 129 ? -11.548 2.659 3.794 1.00 85.19 129 LEU A O 1
ATOM 1012 N N . VAL A 1 130 ? -12.998 2.586 5.507 1.00 84.56 130 VAL A N 1
ATOM 1013 C CA . VAL A 1 130 ? -12.933 4.006 5.870 1.00 84.56 130 VAL A CA 1
ATOM 1014 C C . VAL A 1 130 ? -12.380 4.137 7.284 1.00 84.56 130 VAL A C 1
ATOM 1016 O O . VAL A 1 130 ? -12.816 3.428 8.190 1.00 84.56 130 VAL A O 1
ATOM 1019 N N . LEU A 1 131 ? -11.408 5.034 7.454 1.00 86.00 131 LEU A N 1
ATOM 1020 C CA . LEU A 1 131 ? -10.793 5.365 8.736 1.00 86.00 131 LEU A CA 1
ATOM 1021 C C . LEU A 1 131 ? -11.237 6.763 9.172 1.00 86.00 131 LEU A C 1
ATOM 1023 O O . LEU A 1 131 ? -11.022 7.736 8.448 1.00 86.00 131 LEU A O 1
ATOM 1027 N N . TYR A 1 132 ? -11.804 6.841 10.366 1.00 84.88 132 TYR A N 1
ATOM 1028 C CA . TYR A 1 132 ? -12.123 8.063 11.094 1.00 84.88 132 TYR A CA 1
ATOM 1029 C C . TYR A 1 132 ? -11.082 8.276 12.201 1.00 84.88 132 TYR A C 1
ATOM 1031 O O . TYR A 1 132 ? -10.502 7.302 12.695 1.00 84.88 132 TYR A O 1
ATOM 1039 N N . TRP A 1 133 ? -10.815 9.534 12.544 1.00 79.88 133 TRP A N 1
ATOM 1040 C CA . TRP A 1 133 ? -9.838 9.954 13.550 1.00 79.88 133 TRP A CA 1
ATOM 1041 C C . TRP A 1 133 ? -10.266 11.264 14.210 1.00 79.88 133 TRP A C 1
ATOM 1043 O O . TRP A 1 133 ? -11.055 11.999 13.567 1.00 79.88 133 TRP A O 1
#

Secondary structure (DSSP, 8-state):
---------PPPHHHHHHHHHHHHHHHHHHHHHHHHHHHHHHTTSTHHHHHHHHHHHHHHHHHHHHTPPP-STTS--SSEEE--TT---TTSPPEEEEEEEE--TTS-BTTBPPEEEEEEEEEETTTEEEEE-

Radius of gyration: 33.72 Å; Cα contacts (8 Å, |Δi|>4): 116; chains: 1; bounding box: 70×36×99 Å